Protein AF-A0A497I6W7-F1 (afdb_monomer)

Radius of gyration: 13.87 Å; Cα contacts (8 Å, |Δi|>4): 129; chains: 1; bounding box: 42×31×29 Å

Sequence (83 aa):
MGPDTPKEISPEERAKRLKVKKDYENERRIAFTVMDEEKGTTHSVIYHKEKDEWTCDCMWFSTRYDKTKRYCAHILAAKRWSE

Mean predicted aligned error: 5.94 Å

Nearest PDB structures (foldseek):
  4i8o-assembly1_A  TM=8.574E-01  e=9.956E-02  Escherichia coli K-12
  6y2p-assembly1_A  TM=8.441E-01  e=1.450E-01  Escherichia coli K-12
  6y2r-assembly1_B  TM=8.404E-01  e=1.984E-01  Escherichia coli K-12
  6y2r-assembly1_A  TM=8.508E-01  e=2.395E-01  Escherichia coli K-12
  6y2s-assembly1_B  TM=8.345E-01  e=2.395E-01  Escherichia coli K-12

Structure (mmCIF, N/CA/C/O backbone):
data_AF-A0A497I6W7-F1
#
_entry.id   AF-A0A497I6W7-F1
#
loop_
_atom_site.group_PDB
_atom_site.id
_atom_site.type_symbol
_atom_site.label_atom_id
_atom_site.label_alt_id
_atom_site.label_comp_id
_atom_site.label_asym_id
_atom_site.label_entity_id
_atom_site.label_seq_id
_atom_site.pdbx_PDB_ins_code
_atom_site.Cartn_x
_atom_site.Cartn_y
_atom_site.Cartn_z
_atom_site.occupancy
_atom_site.B_iso_or_equiv
_atom_site.auth_seq_id
_atom_site.auth_comp_id
_atom_site.auth_asym_id
_atom_site.auth_atom_id
_atom_site.pdbx_PDB_model_num
ATOM 1 N N . MET A 1 1 ? 28.230 -22.930 -16.036 1.00 44.25 1 MET A N 1
ATOM 2 C CA . MET A 1 1 ? 27.298 -22.450 -14.995 1.00 44.25 1 MET A CA 1
ATOM 3 C C . MET A 1 1 ? 26.593 -21.245 -15.589 1.00 44.25 1 MET A C 1
ATOM 5 O O . MET A 1 1 ? 27.240 -20.226 -15.778 1.00 44.25 1 MET A O 1
ATOM 9 N N . GLY A 1 2 ? 25.355 -21.416 -16.065 1.00 47.34 2 GLY A N 1
ATOM 10 C CA . GLY A 1 2 ? 24.592 -20.296 -16.626 1.00 47.34 2 GLY A CA 1
ATOM 11 C C . GLY A 1 2 ? 24.304 -19.263 -15.532 1.00 47.34 2 GLY A C 1
ATOM 1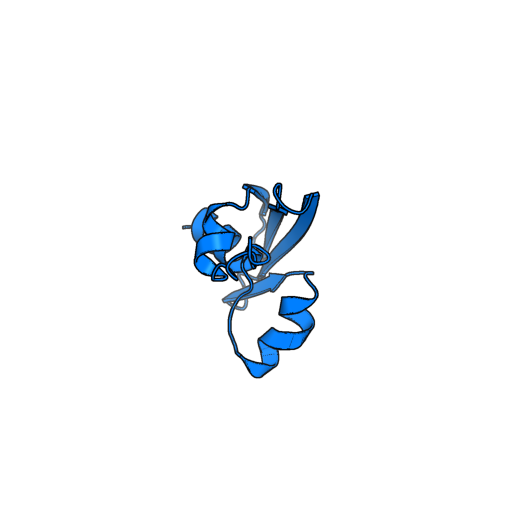2 O O . GLY A 1 2 ? 24.232 -19.660 -14.368 1.00 47.34 2 GLY A O 1
ATOM 13 N N . PRO A 1 3 ? 24.189 -17.967 -15.861 1.00 56.12 3 PRO A N 1
ATOM 14 C CA . PRO A 1 3 ? 23.802 -16.968 -14.878 1.00 56.12 3 PRO A CA 1
ATOM 15 C C . PRO A 1 3 ? 22.428 -17.352 -14.328 1.00 56.12 3 PRO A C 1
ATOM 17 O O . PRO A 1 3 ? 21.454 -17.439 -15.079 1.00 56.12 3 PRO A O 1
ATOM 20 N N . ASP A 1 4 ? 22.388 -17.641 -13.028 1.00 52.22 4 ASP A N 1
ATOM 21 C CA . ASP A 1 4 ? 21.171 -17.838 -12.252 1.00 52.22 4 ASP A CA 1
ATOM 22 C C . ASP A 1 4 ? 20.327 -16.576 -12.438 1.00 52.22 4 ASP A C 1
ATOM 24 O O . ASP A 1 4 ? 20.621 -15.515 -11.891 1.00 52.22 4 ASP A O 1
ATOM 28 N N . THR A 1 5 ? 19.376 -16.636 -13.368 1.00 52.81 5 THR A N 1
ATOM 29 C CA . THR A 1 5 ? 18.497 -15.506 -13.639 1.00 52.81 5 THR A CA 1
ATOM 30 C C . THR A 1 5 ? 17.544 -15.477 -12.455 1.00 52.81 5 THR A C 1
ATOM 32 O O . THR A 1 5 ? 16.797 -16.449 -12.295 1.00 52.81 5 THR A O 1
ATOM 35 N N . PRO A 1 6 ? 17.569 -14.444 -11.593 1.00 54.91 6 PRO A N 1
ATOM 36 C CA . PRO A 1 6 ? 16.678 -14.409 -10.449 1.00 54.91 6 PRO A CA 1
ATOM 37 C C . PRO A 1 6 ? 15.253 -14.458 -10.992 1.00 54.91 6 PRO A C 1
ATOM 39 O O . PRO A 1 6 ? 14.830 -13.559 -11.719 1.00 54.91 6 PRO A O 1
ATOM 42 N N . LYS A 1 7 ? 14.546 -15.560 -10.710 1.00 55.81 7 LYS A N 1
ATOM 43 C CA . LYS A 1 7 ? 13.158 -15.767 -11.133 1.00 55.81 7 LYS A CA 1
ATOM 44 C C . LYS A 1 7 ? 12.366 -14.516 -10.768 1.00 55.81 7 LYS A C 1
ATOM 46 O O . LYS A 1 7 ? 12.284 -14.171 -9.590 1.00 55.81 7 LYS A O 1
ATOM 51 N N . GLU A 1 8 ? 11.795 -13.842 -11.764 1.00 61.75 8 GLU A N 1
ATOM 52 C CA . GLU A 1 8 ? 10.862 -12.743 -11.529 1.00 61.75 8 GLU A CA 1
ATOM 53 C C . GLU A 1 8 ? 9.663 -13.297 -10.749 1.00 61.75 8 GLU A C 1
ATOM 55 O O . GLU A 1 8 ? 8.781 -13.956 -11.298 1.00 61.75 8 GLU A O 1
ATOM 60 N N . ILE A 1 9 ? 9.671 -13.100 -9.431 1.00 71.69 9 ILE A N 1
ATOM 61 C CA . ILE A 1 9 ? 8.572 -13.495 -8.553 1.00 71.69 9 ILE A CA 1
ATOM 62 C C . ILE A 1 9 ? 7.352 -12.615 -8.837 1.00 71.69 9 ILE A C 1
ATOM 64 O O . ILE A 1 9 ? 7.475 -11.404 -9.047 1.00 71.69 9 ILE A O 1
ATOM 68 N N . SER A 1 10 ? 6.160 -13.215 -8.839 1.00 82.75 10 SER A N 1
ATOM 69 C CA . SER A 1 10 ? 4.921 -12.467 -9.056 1.00 82.75 10 SER A CA 1
ATOM 70 C C . SER A 1 10 ? 4.704 -11.427 -7.938 1.00 82.75 10 SER A C 1
ATOM 72 O O . SER A 1 10 ? 5.191 -11.607 -6.816 1.00 82.75 10 SER A O 1
ATOM 74 N N . PRO A 1 11 ? 3.956 -10.335 -8.195 1.00 83.62 11 PRO A N 1
ATOM 75 C CA . PRO A 1 11 ? 3.647 -9.332 -7.174 1.00 83.62 11 PRO A CA 1
ATOM 76 C C . PRO A 1 11 ? 2.983 -9.924 -5.925 1.00 83.62 11 PRO A C 1
ATOM 78 O O . PRO A 1 11 ? 3.219 -9.438 -4.824 1.00 83.62 11 PRO A O 1
ATOM 81 N N . GLU A 1 12 ? 2.187 -10.979 -6.096 1.00 86.75 12 GLU A N 1
ATOM 82 C CA . GLU A 1 12 ? 1.496 -11.698 -5.022 1.00 86.75 12 GLU A CA 1
ATOM 83 C C . GLU A 1 12 ? 2.466 -12.501 -4.151 1.00 86.75 12 GLU A C 1
ATOM 85 O O . GLU A 1 12 ? 2.394 -12.437 -2.925 1.00 86.75 12 GLU A O 1
ATOM 90 N N . GLU A 1 13 ? 3.409 -13.218 -4.767 1.00 87.25 13 GLU A N 1
ATOM 91 C CA . GLU A 1 13 ? 4.448 -13.944 -4.032 1.00 87.25 13 GLU A CA 1
ATOM 92 C C . GLU A 1 13 ? 5.368 -12.978 -3.291 1.00 87.25 13 GLU A C 1
ATOM 94 O O . GLU A 1 13 ? 5.704 -13.209 -2.129 1.00 87.25 13 GLU A O 1
ATOM 99 N N . ARG A 1 14 ? 5.716 -11.852 -3.925 1.00 87.25 14 ARG A N 1
ATOM 100 C CA . ARG A 1 14 ? 6.499 -10.803 -3.270 1.00 87.25 14 ARG A CA 1
ATOM 101 C C . ARG A 1 14 ? 5.742 -10.206 -2.090 1.00 87.25 14 ARG A C 1
ATOM 103 O O . ARG A 1 14 ? 6.329 -10.063 -1.028 1.00 87.25 14 ARG A O 1
ATOM 110 N N . ALA A 1 15 ? 4.447 -9.925 -2.238 1.00 91.62 15 ALA A N 1
ATOM 111 C CA . ALA A 1 15 ? 3.618 -9.358 -1.175 1.00 91.62 15 ALA A CA 1
ATOM 112 C C . ALA A 1 15 ? 3.647 -10.184 0.121 1.00 91.62 15 ALA A C 1
ATOM 114 O O . ALA A 1 15 ? 3.689 -9.612 1.205 1.00 91.62 15 ALA A O 1
ATOM 115 N N . LYS A 1 16 ? 3.694 -11.519 0.020 1.00 90.56 16 LYS A N 1
ATOM 116 C CA . LYS A 1 16 ? 3.771 -12.425 1.183 1.00 90.56 16 LYS A CA 1
ATOM 117 C C . LYS A 1 16 ? 5.056 -12.277 2.002 1.00 90.56 16 LYS A C 1
ATOM 119 O O . LYS A 1 16 ? 5.077 -12.685 3.158 1.00 90.56 16 LYS A O 1
ATOM 124 N N . ARG A 1 17 ? 6.121 -11.746 1.402 1.00 91.38 17 ARG A N 1
ATOM 125 C CA . ARG A 1 17 ? 7.436 -11.574 2.035 1.00 91.38 17 ARG A CA 1
ATOM 126 C C . ARG A 1 17 ? 7.633 -10.184 2.632 1.00 91.38 17 ARG A C 1
ATOM 128 O O . ARG A 1 17 ? 8.606 -9.958 3.341 1.00 91.38 17 ARG A O 1
ATOM 135 N N . LEU A 1 18 ? 6.732 -9.252 2.331 1.00 94.00 18 LEU A N 1
ATOM 136 C CA . LEU A 1 18 ? 6.818 -7.884 2.815 1.00 94.00 18 LEU A CA 1
ATOM 137 C C . LEU A 1 18 ? 6.305 -7.792 4.248 1.00 94.00 18 LEU A C 1
ATOM 139 O O . LEU A 1 18 ? 5.273 -8.369 4.597 1.00 94.00 18 LEU A O 1
ATOM 143 N N . LYS A 1 19 ? 6.994 -7.001 5.067 1.00 94.88 19 LYS A N 1
ATOM 144 C CA . LYS A 1 19 ? 6.525 -6.667 6.411 1.00 94.88 19 LYS A CA 1
ATOM 145 C C . LYS A 1 19 ? 5.649 -5.431 6.338 1.00 94.88 19 LYS A C 1
ATOM 147 O O . LYS A 1 19 ? 6.078 -4.391 5.850 1.00 94.88 19 LYS A O 1
ATOM 152 N N . VAL A 1 20 ? 4.433 -5.535 6.853 1.00 96.56 20 VAL A N 1
ATOM 153 C CA . VAL A 1 20 ? 3.477 -4.428 6.896 1.00 96.56 20 VAL A CA 1
ATOM 154 C C . VAL A 1 20 ? 3.335 -3.951 8.331 1.00 96.56 20 VAL A C 1
ATOM 156 O O . VAL A 1 20 ? 3.167 -4.748 9.254 1.00 96.56 20 VAL A O 1
ATOM 159 N N . LYS A 1 21 ? 3.377 -2.637 8.513 1.00 95.81 21 LYS A N 1
ATOM 160 C CA . LYS A 1 21 ? 3.084 -1.954 9.766 1.00 95.81 21 LYS A CA 1
ATOM 161 C C . LYS A 1 21 ? 1.964 -0.954 9.510 1.00 95.81 21 LYS A C 1
ATOM 163 O O . LYS A 1 21 ? 2.079 -0.144 8.600 1.00 95.81 21 LYS A O 1
ATOM 168 N N . LYS A 1 22 ? 0.902 -0.975 10.316 1.00 96.31 22 LYS A N 1
ATOM 169 C CA . LYS A 1 22 ? -0.097 0.102 10.320 1.00 96.31 22 LYS A CA 1
ATOM 170 C C . LYS A 1 22 ? 0.457 1.289 11.105 1.00 96.31 22 LYS A C 1
ATOM 172 O O . LYS A 1 22 ? 0.799 1.133 12.275 1.00 96.31 22 LYS A O 1
ATOM 177 N N . ASP A 1 23 ? 0.562 2.448 10.464 1.00 94.44 23 ASP A N 1
ATOM 178 C CA . ASP A 1 23 ? 1.082 3.662 11.102 1.00 94.44 23 ASP A CA 1
ATOM 179 C C . ASP A 1 23 ? -0.021 4.421 11.819 1.00 94.44 23 ASP A C 1
ATOM 181 O O . ASP A 1 23 ? 0.110 4.759 12.992 1.00 94.44 23 ASP A O 1
ATOM 185 N N . TYR A 1 24 ? -1.124 4.672 11.118 1.00 93.50 24 TYR A N 1
ATOM 186 C CA . TYR A 1 24 ? -2.291 5.300 11.707 1.00 93.50 24 TYR A CA 1
ATOM 187 C C . TYR A 1 24 ? -3.556 4.927 10.949 1.00 93.50 24 TYR A C 1
ATOM 189 O O . TYR A 1 24 ? -3.544 4.565 9.771 1.00 93.50 24 TYR A O 1
ATOM 197 N N . GLU A 1 25 ? -4.669 5.072 11.646 1.00 95.56 25 GLU A N 1
ATOM 198 C CA . GLU A 1 25 ? -5.997 4.889 11.106 1.00 95.56 25 GLU A CA 1
ATOM 199 C C . GLU A 1 25 ? -6.879 6.033 11.582 1.00 95.56 25 GLU A C 1
ATOM 201 O O . GLU A 1 25 ? -6.882 6.377 12.762 1.00 95.56 25 GLU A O 1
ATOM 206 N N . ASN A 1 26 ? -7.625 6.620 10.655 1.00 94.31 26 ASN A N 1
ATOM 207 C CA . ASN A 1 26 ? -8.691 7.551 10.979 1.00 94.31 26 ASN A CA 1
ATOM 208 C C . ASN A 1 26 ? -9.965 7.194 10.199 1.00 94.31 26 ASN A C 1
ATOM 210 O O . ASN A 1 26 ? -10.054 6.151 9.542 1.00 94.31 26 ASN A O 1
ATOM 214 N N . GL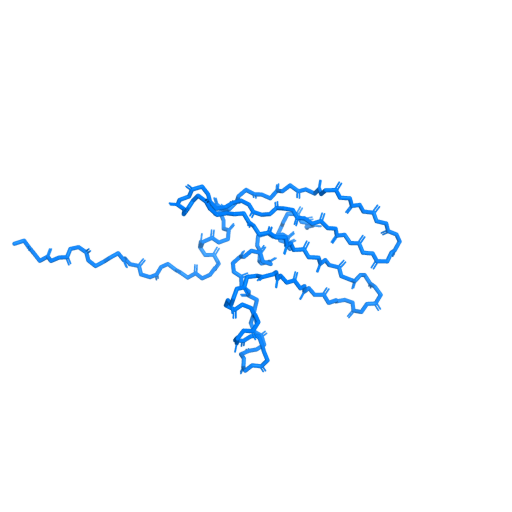U A 1 27 ? -10.967 8.058 10.294 1.00 93.94 27 GLU A N 1
ATOM 215 C CA . GLU A 1 27 ? -12.280 7.877 9.666 1.00 93.94 27 GLU A CA 1
ATOM 216 C C . GLU A 1 27 ? -12.204 7.848 8.132 1.00 93.94 27 GLU A C 1
ATOM 218 O O . GLU A 1 27 ? -12.989 7.164 7.485 1.00 93.94 27 GLU A O 1
ATOM 223 N N . ARG A 1 28 ? -11.226 8.547 7.544 1.00 94.56 28 ARG A N 1
ATOM 224 C CA . ARG A 1 28 ? -11.100 8.734 6.091 1.00 94.56 28 ARG A CA 1
ATOM 225 C C . ARG A 1 28 ? -10.063 7.827 5.443 1.00 94.56 28 ARG A C 1
ATOM 227 O O . ARG A 1 28 ? -10.194 7.485 4.272 1.00 94.56 28 ARG A O 1
ATOM 234 N N . ARG A 1 29 ? -9.004 7.456 6.165 1.00 95.44 29 ARG A N 1
ATOM 235 C CA . ARG A 1 29 ? -7.851 6.742 5.612 1.00 95.44 29 ARG A CA 1
ATOM 236 C C . ARG A 1 29 ? -7.114 5.877 6.628 1.00 95.44 29 ARG A C 1
ATOM 238 O O . ARG A 1 29 ? -7.101 6.164 7.825 1.00 95.44 29 ARG A O 1
ATOM 245 N N . ILE A 1 30 ? -6.443 4.852 6.114 1.00 96.44 30 ILE A N 1
ATOM 246 C CA . ILE A 1 30 ? -5.484 4.016 6.839 1.00 96.44 30 ILE A CA 1
ATOM 247 C C . ILE A 1 30 ? -4.131 4.147 6.153 1.00 96.44 30 ILE A C 1
ATOM 249 O O . ILE A 1 30 ? -4.042 3.971 4.940 1.00 96.44 30 ILE A O 1
ATOM 253 N N . ALA A 1 31 ? -3.089 4.466 6.913 1.00 95.75 31 ALA A N 1
ATOM 254 C CA . ALA A 1 31 ? -1.725 4.499 6.413 1.00 95.75 31 ALA A CA 1
ATOM 255 C C 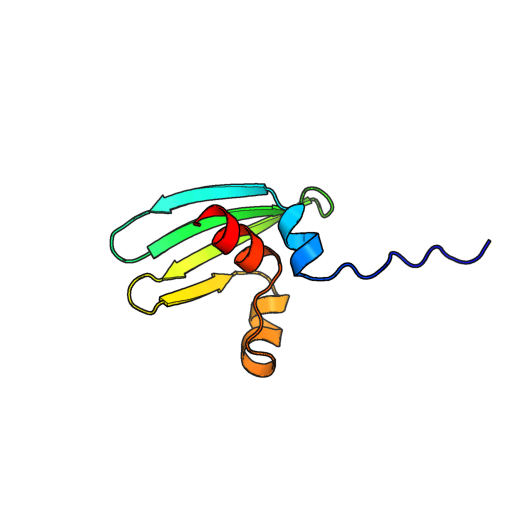. ALA A 1 31 ? -0.942 3.290 6.919 1.00 95.75 31 ALA A C 1
ATOM 257 O O . ALA A 1 31 ? -1.017 2.918 8.094 1.00 95.75 31 ALA A O 1
ATOM 258 N N . PHE A 1 32 ? -0.167 2.714 6.014 1.00 97.25 32 PHE A N 1
ATOM 259 C CA . PHE A 1 32 ? 0.691 1.575 6.246 1.00 97.25 32 PHE A CA 1
ATOM 260 C C . PHE A 1 32 ? 2.098 1.874 5.747 1.00 97.25 32 PHE A C 1
ATOM 262 O O . PHE A 1 32 ? 2.291 2.459 4.681 1.00 97.25 32 PHE A O 1
ATOM 269 N N . THR A 1 33 ? 3.074 1.363 6.474 1.00 97.00 33 THR A N 1
ATOM 270 C CA . THR A 1 33 ? 4.465 1.288 6.069 1.00 97.00 33 THR A CA 1
ATOM 271 C C . THR A 1 33 ? 4.750 -0.156 5.700 1.00 97.00 33 THR A C 1
ATOM 273 O O . THR A 1 33 ? 4.573 -1.070 6.507 1.00 97.00 33 THR A O 1
ATOM 276 N N . VAL A 1 34 ? 5.182 -0.368 4.465 1.00 96.50 34 VAL A N 1
ATOM 277 C CA . VAL A 1 34 ? 5.511 -1.674 3.909 1.00 96.50 34 VAL A CA 1
ATOM 278 C C . VAL A 1 34 ? 7.010 -1.739 3.666 1.00 96.50 34 VAL A C 1
ATOM 280 O O . VAL A 1 34 ? 7.558 -0.982 2.868 1.00 96.50 34 VAL A O 1
ATOM 283 N N . MET A 1 35 ? 7.669 -2.647 4.372 1.00 95.31 35 MET A N 1
ATOM 284 C CA . MET A 1 35 ? 9.109 -2.857 4.336 1.00 95.31 35 MET A CA 1
ATOM 285 C C . MET A 1 35 ? 9.424 -4.092 3.492 1.00 95.31 35 MET A C 1
ATOM 287 O O . MET A 1 35 ? 8.904 -5.184 3.736 1.00 95.31 35 MET A O 1
ATOM 291 N N . ASP A 1 36 ? 10.291 -3.904 2.506 1.00 92.06 36 ASP A N 1
ATOM 292 C CA . ASP A 1 36 ? 10.893 -4.957 1.699 1.00 92.06 36 ASP A CA 1
ATOM 293 C C . ASP A 1 36 ? 12.316 -5.197 2.211 1.00 92.06 36 ASP A C 1
ATOM 295 O O . ASP A 1 36 ? 13.241 -4.454 1.879 1.00 92.06 36 ASP A O 1
ATOM 299 N N . GLU A 1 37 ? 12.481 -6.211 3.061 1.00 89.12 37 GLU A N 1
ATOM 300 C CA . GLU A 1 37 ? 13.783 -6.558 3.642 1.00 89.12 37 GLU A CA 1
ATOM 301 C C . GLU A 1 37 ? 14.760 -7.104 2.596 1.00 89.12 37 GLU A C 1
ATOM 303 O O . GLU A 1 37 ? 15.959 -6.874 2.718 1.00 89.12 37 GLU A O 1
ATOM 308 N N . GLU A 1 38 ? 14.265 -7.772 1.546 1.00 85.62 38 GLU A N 1
ATOM 309 C CA . GLU A 1 38 ? 15.114 -8.303 0.471 1.00 85.62 38 GLU A CA 1
ATOM 310 C C . GLU A 1 38 ? 15.765 -7.167 -0.331 1.00 85.62 38 GLU A C 1
ATOM 312 O O . GLU A 1 38 ? 16.913 -7.285 -0.758 1.00 85.62 38 GLU A O 1
ATOM 317 N N . LYS A 1 39 ? 15.050 -6.053 -0.529 1.00 83.88 39 LYS A N 1
ATOM 318 C CA . LYS A 1 39 ? 15.566 -4.870 -1.239 1.00 83.88 39 LYS A CA 1
ATOM 319 C C . LYS A 1 39 ? 16.078 -3.758 -0.330 1.00 83.88 39 LYS A C 1
ATOM 321 O O . LYS A 1 39 ? 16.652 -2.797 -0.837 1.00 83.88 39 LYS A O 1
ATOM 326 N N . GLY A 1 40 ? 15.849 -3.852 0.978 1.00 88.62 40 GLY A N 1
ATOM 327 C CA . GLY A 1 40 ? 16.138 -2.779 1.930 1.00 88.62 40 GLY A C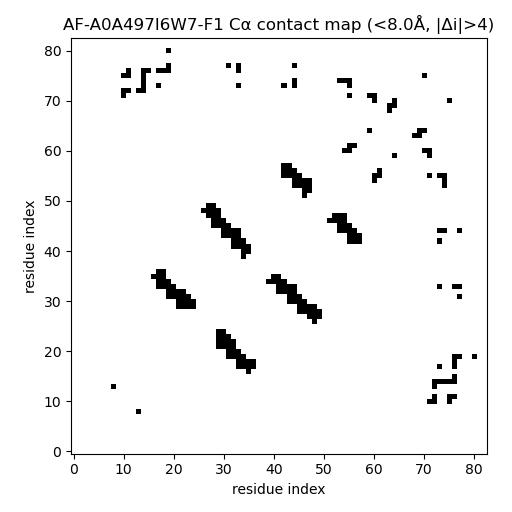A 1
ATOM 328 C C . GLY A 1 40 ? 15.336 -1.499 1.661 1.00 88.62 40 GLY A C 1
ATOM 329 O O . GLY A 1 40 ? 15.811 -0.405 1.956 1.00 88.62 40 GLY A O 1
ATOM 330 N N . THR A 1 41 ? 14.146 -1.613 1.062 1.00 91.38 41 THR A N 1
ATOM 331 C C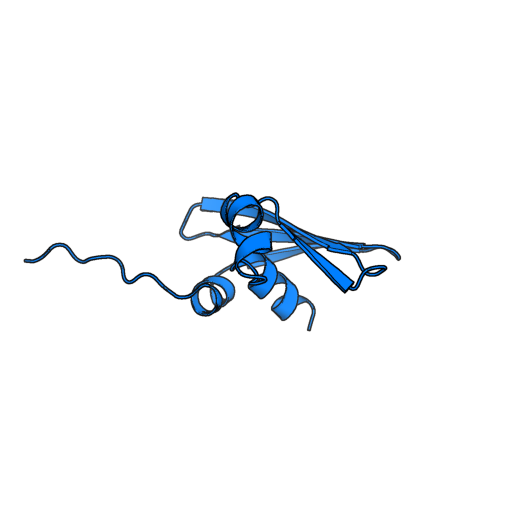A . THR A 1 41 ? 13.305 -0.462 0.693 1.00 91.38 41 THR A CA 1
ATOM 332 C C . THR A 1 41 ? 12.043 -0.412 1.532 1.00 91.38 41 THR A C 1
ATOM 334 O O . THR A 1 41 ? 11.428 -1.442 1.796 1.00 91.38 41 THR A O 1
ATOM 337 N N . THR A 1 42 ? 11.601 0.794 1.862 1.00 94.12 42 THR A N 1
ATOM 338 C CA . THR A 1 42 ? 10.356 1.024 2.592 1.00 94.12 42 THR A CA 1
ATOM 339 C C . THR A 1 42 ? 9.441 1.903 1.759 1.00 94.12 42 THR A C 1
ATOM 341 O O . THR A 1 42 ? 9.885 2.906 1.207 1.00 94.12 42 THR A O 1
ATOM 344 N N . HIS A 1 43 ? 8.170 1.523 1.686 1.00 95.62 43 HIS A N 1
ATOM 345 C CA . HIS A 1 43 ? 7.137 2.231 0.946 1.00 95.62 43 HIS A CA 1
ATOM 346 C C . HIS A 1 43 ? 5.934 2.514 1.838 1.00 95.62 43 HIS A C 1
ATOM 348 O O . HIS A 1 43 ? 5.555 1.702 2.680 1.00 95.62 43 HIS A O 1
ATOM 354 N N . SER A 1 44 ? 5.307 3.658 1.627 1.00 95.88 44 SER A N 1
ATOM 355 C CA . SER A 1 44 ? 4.051 4.046 2.244 1.00 95.88 44 SER A CA 1
ATOM 356 C C . SER A 1 44 ? 2.881 3.632 1.353 1.00 95.88 44 SER A C 1
ATOM 358 O O . SER A 1 44 ? 2.832 3.912 0.152 1.00 95.88 44 SER A O 1
ATOM 360 N N . VAL A 1 45 ? 1.907 2.969 1.964 1.00 96.94 45 VAL A N 1
ATOM 361 C CA . VAL A 1 45 ? 0.637 2.590 1.352 1.00 96.94 45 VAL A CA 1
ATOM 362 C C . VAL A 1 45 ? -0.482 3.286 2.109 1.00 96.94 45 VAL A C 1
ATOM 364 O O . VAL A 1 45 ? -0.520 3.260 3.334 1.00 96.94 45 VAL A O 1
ATOM 367 N N . ILE A 1 46 ? -1.404 3.911 1.387 1.00 96.25 46 ILE A N 1
ATOM 368 C CA . ILE A 1 46 ? -2.557 4.588 1.976 1.00 96.25 46 ILE A CA 1
ATOM 369 C C . ILE A 1 46 ? -3.818 3.998 1.365 1.00 96.25 46 ILE A C 1
ATOM 371 O O . ILE A 1 46 ? -3.979 3.989 0.142 1.00 96.25 46 ILE A O 1
ATOM 375 N N . TYR A 1 47 ? -4.710 3.538 2.233 1.00 96.19 47 TYR A N 1
ATOM 376 C CA . TYR A 1 47 ? -6.072 3.173 1.892 1.00 96.19 47 TYR A CA 1
ATOM 377 C C . TYR A 1 47 ? -7.010 4.340 2.203 1.00 96.19 47 TYR A C 1
ATOM 379 O O . TYR A 1 47 ? -7.075 4.793 3.345 1.00 96.19 47 TYR A O 1
ATOM 387 N N . HIS A 1 48 ? -7.728 4.834 1.199 1.00 95.00 48 HIS A N 1
ATOM 388 C CA . HIS A 1 48 ? -8.722 5.900 1.309 1.00 95.00 48 HIS A CA 1
ATOM 389 C C . HIS A 1 48 ? -10.109 5.268 1.458 1.00 95.00 48 HIS A C 1
ATOM 391 O O . HIS A 1 48 ? -10.718 4.866 0.466 1.00 95.00 48 HIS A O 1
ATOM 397 N N . LYS A 1 49 ? -10.615 5.202 2.696 1.00 93.56 49 LYS A N 1
ATOM 398 C CA . LYS A 1 49 ? -11.889 4.554 3.058 1.00 93.56 49 LYS A CA 1
ATOM 399 C C . LYS A 1 49 ? -13.080 5.154 2.305 1.00 93.56 49 LYS A C 1
ATOM 401 O O . LYS A 1 49 ? -13.963 4.425 1.880 1.00 93.56 49 LYS A O 1
ATOM 406 N N . GLU A 1 50 ? -13.084 6.473 2.102 1.00 93.38 50 GLU A N 1
ATOM 407 C CA . GLU A 1 50 ? -14.185 7.189 1.431 1.00 93.38 50 GLU A CA 1
ATOM 408 C C . GLU A 1 50 ? -14.363 6.794 -0.043 1.00 93.38 50 GLU A C 1
ATOM 410 O O . GLU A 1 50 ? -15.456 6.917 -0.587 1.00 93.38 50 GLU A O 1
ATOM 415 N N . LYS A 1 51 ? -13.285 6.351 -0.699 1.00 92.25 51 LYS A N 1
ATOM 416 C CA . LYS A 1 51 ? -13.261 6.038 -2.135 1.00 92.25 51 LYS A CA 1
ATOM 417 C C . LYS A 1 51 ? -13.032 4.559 -2.431 1.00 92.25 51 LYS A C 1
ATOM 419 O O . LYS A 1 51 ? -12.956 4.204 -3.601 1.00 92.25 51 LYS A O 1
ATOM 424 N N . ASP A 1 52 ? -12.866 3.733 -1.398 1.00 90.56 52 ASP A N 1
ATOM 425 C CA . ASP A 1 52 ? -12.393 2.349 -1.525 1.00 90.56 52 ASP A CA 1
ATOM 426 C C . ASP A 1 52 ? -11.087 2.251 -2.355 1.00 90.56 52 ASP A C 1
ATOM 428 O O . ASP A 1 52 ? -10.873 1.330 -3.139 1.00 90.56 52 ASP A O 1
ATOM 432 N N . GLU A 1 53 ? -10.186 3.235 -2.222 1.00 92.25 53 GLU A N 1
ATOM 433 C CA . GLU A 1 53 ? -9.013 3.365 -3.100 1.00 92.25 53 GLU A CA 1
ATOM 434 C C . GLU A 1 53 ? -7.697 3.098 -2.364 1.00 92.25 53 GLU A C 1
ATOM 436 O O . GLU A 1 53 ? -7.437 3.639 -1.291 1.00 92.25 53 GLU A O 1
ATOM 441 N N . TRP A 1 54 ? -6.818 2.307 -2.983 1.00 94.31 54 TRP A N 1
ATOM 442 C CA . TRP A 1 54 ? -5.471 2.033 -2.485 1.00 94.31 54 TRP A CA 1
ATOM 443 C C . TRP A 1 54 ? -4.418 2.781 -3.297 1.00 94.31 54 TRP A C 1
ATOM 445 O O . TRP A 1 54 ? -4.403 2.723 -4.526 1.00 94.31 54 TRP A O 1
ATOM 455 N N . THR A 1 55 ? -3.486 3.422 -2.597 1.00 94.06 55 THR A N 1
ATOM 456 C CA . THR A 1 55 ? -2.382 4.185 -3.191 1.00 94.06 55 THR A CA 1
ATOM 457 C C . THR A 1 55 ? -1.050 3.782 -2.571 1.00 94.06 55 THR A C 1
ATOM 459 O O . THR A 1 55 ? -0.990 3.431 -1.395 1.00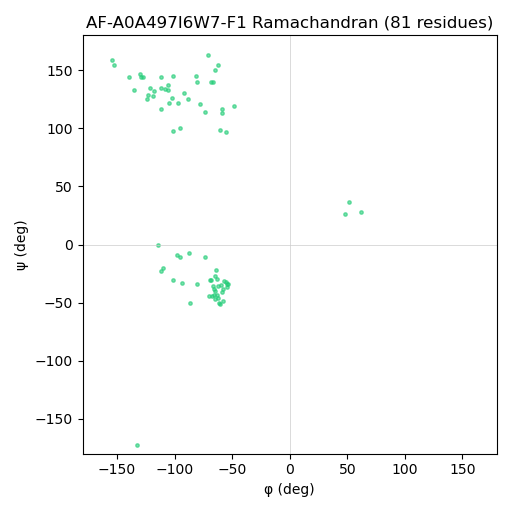 94.06 55 THR A O 1
ATOM 462 N N . CYS A 1 56 ? 0.025 3.808 -3.358 1.00 95.12 56 CYS A N 1
ATOM 463 C CA . CYS A 1 56 ? 1.384 3.515 -2.903 1.00 95.12 56 CYS A CA 1
ATOM 464 C C . CYS A 1 56 ? 2.367 4.492 -3.546 1.00 95.12 56 CYS A C 1
ATOM 466 O O . CYS A 1 56 ? 2.189 4.850 -4.709 1.00 95.12 56 CYS A O 1
ATOM 468 N N . ASP A 1 57 ? 3.411 4.895 -2.821 1.00 93.75 57 ASP A N 1
ATOM 469 C CA . ASP A 1 57 ? 4.449 5.795 -3.347 1.00 93.75 57 ASP A CA 1
ATOM 470 C C . ASP A 1 57 ? 5.398 5.117 -4.353 1.00 93.75 57 ASP A C 1
ATOM 472 O O . ASP A 1 57 ? 6.197 5.789 -5.007 1.00 93.75 57 ASP A O 1
ATOM 476 N N . CYS A 1 58 ? 5.345 3.788 -4.492 1.00 92.06 58 CYS A N 1
ATOM 477 C CA . CYS A 1 58 ? 6.330 3.084 -5.298 1.00 92.06 58 CYS A CA 1
ATOM 478 C C . CYS A 1 58 ? 6.214 3.434 -6.792 1.00 92.06 58 CYS A C 1
ATOM 480 O O . CYS A 1 58 ? 5.129 3.479 -7.377 1.00 92.06 58 CYS A O 1
ATOM 482 N N . MET A 1 59 ? 7.365 3.584 -7.453 1.00 88.75 59 MET A N 1
ATOM 483 C CA . MET A 1 59 ? 7.449 3.975 -8.868 1.00 88.75 59 MET A CA 1
ATOM 484 C C . MET A 1 59 ? 6.642 3.059 -9.802 1.00 88.75 59 MET A C 1
ATOM 486 O O . MET A 1 59 ? 6.072 3.515 -10.798 1.00 88.75 59 MET A O 1
ATOM 490 N N . TRP A 1 60 ? 6.567 1.763 -9.478 1.00 88.06 60 TRP A N 1
ATOM 491 C CA . TRP A 1 60 ? 5.783 0.809 -10.258 1.00 88.06 60 TRP A CA 1
ATOM 492 C C . TRP A 1 60 ? 4.298 1.175 -10.253 1.00 88.06 60 TRP A C 1
ATOM 494 O O . TRP A 1 60 ? 3.692 1.203 -11.322 1.00 88.06 60 TRP A O 1
ATOM 504 N N . PHE A 1 61 ? 3.726 1.498 -9.087 1.00 89.38 61 PHE A N 1
ATOM 505 C CA . PHE A 1 61 ? 2.319 1.885 -8.969 1.00 89.38 61 PHE A CA 1
ATOM 506 C C . PHE A 1 61 ? 2.048 3.146 -9.791 1.00 89.38 61 PHE A C 1
ATOM 508 O O . PHE A 1 61 ? 1.209 3.109 -10.689 1.00 89.38 61 PHE A O 1
ATOM 515 N N . SER A 1 62 ? 2.852 4.194 -9.597 1.00 86.38 62 SER A N 1
ATOM 516 C CA . SER A 1 62 ? 2.722 5.464 -10.325 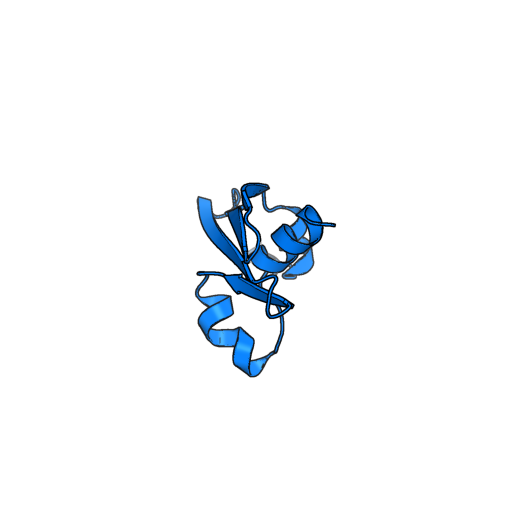1.00 86.38 62 SER A CA 1
ATOM 517 C C . SER A 1 62 ? 2.792 5.309 -11.850 1.00 86.38 62 SER A C 1
ATOM 519 O O . SER A 1 62 ? 2.146 6.057 -12.576 1.00 86.38 62 SER A O 1
ATOM 521 N N . THR A 1 63 ? 3.542 4.324 -12.358 1.00 84.56 63 THR A N 1
ATOM 522 C CA . THR A 1 63 ? 3.734 4.124 -13.808 1.00 84.56 63 THR A CA 1
ATOM 523 C C . THR A 1 63 ? 2.742 3.133 -14.429 1.00 84.56 63 THR A C 1
ATOM 525 O O . THR A 1 63 ? 2.410 3.231 -15.615 1.00 84.56 63 THR A O 1
ATOM 528 N N . ARG A 1 64 ? 2.318 2.112 -13.673 1.00 83.44 64 ARG A N 1
ATOM 529 C CA . ARG A 1 64 ? 1.599 0.937 -14.202 1.00 83.44 64 ARG A CA 1
ATOM 530 C C . ARG A 1 64 ? 0.148 0.858 -13.760 1.00 83.44 64 ARG A C 1
ATOM 532 O O . ARG A 1 64 ? -0.621 0.191 -14.454 1.00 83.44 64 ARG A O 1
ATOM 539 N N . TYR A 1 65 ? -0.231 1.492 -12.651 1.00 82.00 65 TYR A N 1
ATOM 540 C CA . TYR A 1 65 ? -1.581 1.364 -12.107 1.00 82.00 65 TYR A CA 1
ATOM 541 C C . TYR A 1 65 ? -2.631 1.788 -13.128 1.00 82.00 65 TYR A C 1
ATOM 543 O O . TYR A 1 65 ? -3.533 1.011 -13.419 1.00 82.00 65 TYR A O 1
ATOM 551 N N . ASP A 1 66 ? -2.462 2.945 -13.772 1.00 81.00 66 ASP A N 1
ATOM 552 C CA . ASP A 1 66 ? -3.460 3.423 -14.727 1.00 81.00 66 ASP A CA 1
ATOM 553 C C . ASP A 1 66 ? -3.636 2.488 -15.939 1.00 81.00 66 ASP A C 1
ATOM 555 O O . ASP A 1 66 ? -4.755 2.248 -16.386 1.00 81.00 66 ASP A O 1
ATOM 559 N N . LYS A 1 67 ? -2.539 1.869 -16.392 1.00 81.56 67 LYS A N 1
ATOM 560 C CA . LYS A 1 67 ? -2.504 0.991 -17.574 1.00 81.56 67 LYS A CA 1
ATOM 561 C C . LYS A 1 67 ? -2.995 -0.425 -17.305 1.00 81.56 67 LYS A C 1
ATOM 563 O O . LYS A 1 67 ? -3.507 -1.083 -18.200 1.00 81.56 67 LYS A O 1
ATOM 568 N N . THR A 1 68 ? -2.745 -0.933 -16.103 1.00 82.00 68 THR A N 1
ATOM 569 C CA . THR A 1 68 ? -2.975 -2.348 -15.772 1.00 82.00 68 THR A CA 1
ATOM 570 C C . THR A 1 68 ? -4.141 -2.546 -14.820 1.00 82.00 68 THR A C 1
ATOM 572 O O . THR A 1 68 ? -4.635 -3.664 -14.712 1.00 82.00 68 THR A O 1
ATOM 575 N N . LYS A 1 69 ? -4.537 -1.489 -14.097 1.00 81.75 69 LYS A N 1
ATOM 576 C CA . LYS A 1 69 ? -5.455 -1.524 -12.950 1.00 81.75 69 LYS A CA 1
ATOM 577 C C . LYS A 1 69 ? -5.089 -2.620 -11.932 1.00 81.75 69 LYS A C 1
ATOM 579 O O . LYS A 1 69 ? -5.941 -3.123 -11.210 1.00 81.75 69 LYS A O 1
ATOM 584 N N . ARG A 1 70 ? -3.803 -3.000 -11.876 1.00 85.00 70 ARG A N 1
ATOM 585 C CA . ARG A 1 70 ? -3.248 -3.986 -10.941 1.00 85.00 70 ARG A CA 1
ATOM 586 C C . ARG A 1 70 ? -2.527 -3.287 -9.800 1.00 85.00 70 ARG A C 1
ATOM 588 O O . ARG A 1 70 ? -1.860 -2.272 -9.997 1.00 85.00 70 ARG A O 1
ATOM 595 N N . TYR A 1 71 ? -2.614 -3.883 -8.619 1.00 90.75 71 TYR A N 1
ATOM 596 C CA . TYR A 1 71 ? -1.910 -3.407 -7.439 1.00 90.75 71 TYR A CA 1
ATOM 597 C C . TYR A 1 71 ? -0.455 -3.875 -7.413 1.00 90.75 71 TYR A C 1
ATOM 599 O O . TYR A 1 71 ? -0.120 -4.975 -7.858 1.00 90.75 71 TYR A O 1
ATOM 607 N N . CYS A 1 72 ? 0.421 -3.019 -6.887 1.00 92.38 72 CYS A N 1
ATOM 608 C CA . CYS A 1 72 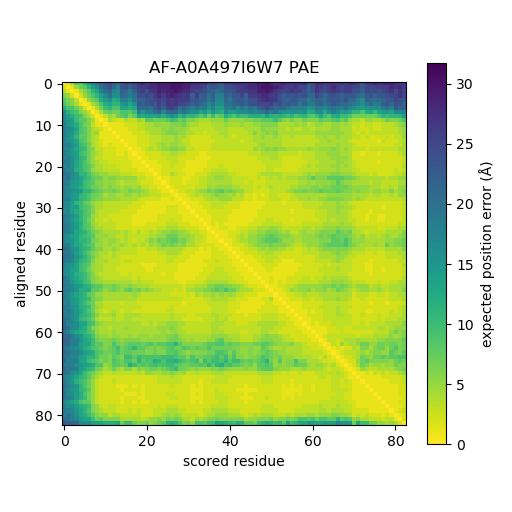? 1.802 -3.395 -6.61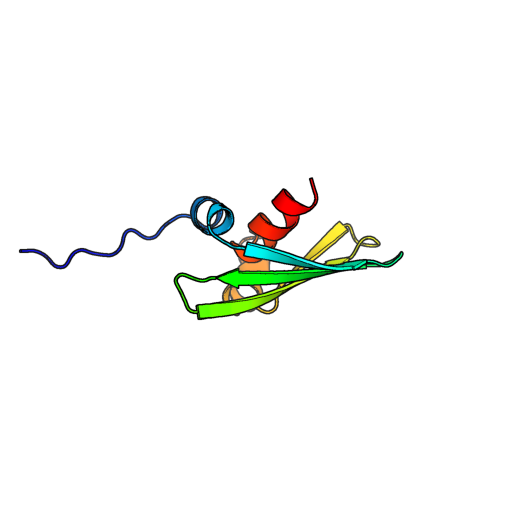7 1.00 92.38 72 CYS A CA 1
ATOM 609 C C . CYS A 1 72 ? 1.865 -4.370 -5.428 1.00 92.38 72 CYS A C 1
ATOM 611 O O . CYS A 1 72 ? 0.936 -4.443 -4.623 1.00 92.38 72 CYS A O 1
ATOM 613 N N . ALA A 1 73 ? 2.993 -5.067 -5.275 1.00 93.38 73 ALA A N 1
ATOM 614 C CA . ALA A 1 73 ? 3.211 -5.983 -4.152 1.00 93.38 73 ALA A CA 1
ATOM 615 C C . ALA A 1 73 ? 2.979 -5.320 -2.778 1.00 93.38 73 ALA A C 1
ATOM 617 O O . ALA A 1 73 ? 2.455 -5.965 -1.878 1.00 93.38 73 ALA A O 1
ATOM 618 N N . HIS A 1 74 ? 3.299 -4.026 -2.624 1.00 94.62 74 HIS A N 1
ATOM 619 C CA . HIS A 1 74 ? 3.098 -3.311 -1.359 1.00 94.62 74 HIS A CA 1
ATOM 620 C C . HIS A 1 74 ? 1.614 -3.142 -1.011 1.00 94.62 74 HIS A C 1
ATOM 622 O O . HIS A 1 74 ? 1.220 -3.395 0.123 1.00 94.62 74 HIS A O 1
ATOM 628 N N . ILE A 1 75 ? 0.779 -2.762 -1.987 1.00 95.31 75 ILE A N 1
ATOM 629 C CA . ILE A 1 75 ? -0.673 -2.648 -1.780 1.00 95.31 75 ILE A CA 1
ATOM 630 C C . ILE A 1 75 ? -1.272 -4.022 -1.502 1.00 95.31 75 ILE A C 1
ATOM 632 O O . ILE A 1 75 ? -2.078 -4.151 -0.590 1.00 95.31 75 ILE A O 1
ATOM 636 N N . LEU A 1 76 ? -0.860 -5.052 -2.246 1.00 94.81 76 LEU A N 1
ATOM 637 C CA . LEU A 1 76 ? -1.327 -6.419 -2.009 1.00 94.81 76 LEU A CA 1
ATOM 638 C C . LEU A 1 76 ? -0.987 -6.895 -0.588 1.00 94.81 76 LEU A C 1
ATOM 640 O O . LEU A 1 76 ? -1.832 -7.499 0.069 1.00 94.81 76 LEU A O 1
ATOM 644 N N . ALA A 1 77 ? 0.214 -6.582 -0.093 1.00 94.88 77 ALA A N 1
ATOM 645 C CA . ALA A 1 77 ? 0.621 -6.911 1.270 1.00 94.88 77 ALA A CA 1
ATOM 646 C C . ALA A 1 77 ? -0.224 -6.162 2.310 1.00 94.88 77 ALA A C 1
ATOM 648 O O . ALA A 1 77 ? -0.722 -6.775 3.251 1.00 94.88 77 ALA A O 1
ATOM 649 N N . ALA A 1 78 ? -0.423 -4.853 2.127 1.00 95.12 78 ALA A N 1
ATOM 650 C CA . ALA A 1 78 ? -1.214 -4.040 3.047 1.00 95.12 78 ALA A CA 1
ATOM 651 C C . ALA A 1 78 ? -2.699 -4.433 3.058 1.00 95.12 78 ALA A C 1
ATOM 653 O O . ALA A 1 78 ? -3.307 -4.488 4.124 1.00 95.12 78 ALA A O 1
ATOM 654 N N . LYS A 1 79 ? -3.261 -4.768 1.892 1.00 94.25 79 LYS A N 1
ATOM 655 C CA . LYS A 1 79 ? -4.637 -5.251 1.762 1.00 94.25 79 LYS A CA 1
ATOM 656 C C . LYS A 1 79 ? -4.828 -6.551 2.536 1.00 94.25 79 LYS A C 1
ATOM 658 O O . LYS A 1 79 ? -5.690 -6.598 3.400 1.00 94.25 79 LYS A O 1
ATOM 663 N N . ARG A 1 80 ? -3.937 -7.527 2.328 1.00 92.12 80 ARG A N 1
ATOM 664 C CA . ARG A 1 80 ? -3.932 -8.797 3.067 1.00 92.12 80 ARG A CA 1
ATOM 665 C C . ARG A 1 80 ? -3.760 -8.617 4.576 1.00 92.12 80 ARG A C 1
ATOM 667 O O . ARG A 1 80 ? -4.275 -9.414 5.341 1.00 92.12 80 ARG A O 1
ATOM 674 N N . TRP A 1 81 ? -2.975 -7.629 5.006 1.00 92.12 81 TRP A N 1
ATOM 675 C CA . TRP A 1 81 ? -2.794 -7.338 6.431 1.00 92.12 81 TRP A CA 1
ATOM 676 C C . TRP A 1 81 ? -4.064 -6.759 7.069 1.00 92.12 81 TRP A C 1
ATOM 678 O O . TRP A 1 81 ? -4.279 -6.930 8.263 1.00 92.12 81 TRP A O 1
ATOM 688 N N . SER A 1 82 ? -4.870 -6.035 6.286 1.00 82.00 82 SER A N 1
ATOM 689 C CA . SER A 1 82 ? -6.093 -5.373 6.745 1.00 82.00 82 SER A CA 1
ATOM 690 C C . SER A 1 82 ? -7.343 -6.266 6.701 1.00 82.00 82 SER A C 1
ATOM 692 O O . SER A 1 82 ? -8.391 -5.806 7.157 1.00 82.00 82 SER A O 1
ATOM 694 N N . GLU A 1 83 ? -7.242 -7.470 6.130 1.00 75.88 83 GLU A N 1
ATOM 695 C CA . GLU A 1 83 ? -8.265 -8.533 6.139 1.00 75.88 83 GLU A CA 1
ATOM 696 C C . GLU A 1 83 ? -8.154 -9.393 7.404 1.00 75.88 83 GLU A C 1
ATOM 698 O O . GLU A 1 83 ? -9.217 -9.697 7.991 1.00 75.88 83 GLU A O 1
#

pLDDT: mean 87.34, std 12.42, range [44.25, 97.25]

Foldseek 3Di:
DPPPPPPPDDLLRQLVQWDKDFPDDDPFKTKIWIARPVVRDIKIWMQGPVVRDIDIPDPCCVVPCVPPVDDGSRSSNVVVVVD

Secondary structure (DSSP, 8-state):
----------HHHHHTTSEEEEEEE-SSEEEEEEEETTTTEEEEEEEEGGGTEEEE-SHHHHHHHHHH-PPPHHHHHHHHHH-

Solvent-accessible surface area (backbone atoms only — not comparable to full-atom values): 4965 Å² total; per-residue (Å²): 133,76,82,82,70,78,76,84,70,52,49,69,65,48,12,76,68,42,48,70,42,81,74,50,75,62,92,54,36,37,37,31,42,32,36,34,74,92,77,73,45,74,41,52,31,38,39,33,60,85,72,78,40,78,48,53,74,46,68,64,38,77,70,40,25,90,80,64,76,53,75,42,28,61,50,52,28,47,51,63,71,74,106